Protein AF-A0AAV4H8Z8-F1 (afdb_monomer_lite)

pLDDT: mean 77.78, std 16.11, range [38.69, 93.81]

Foldseek 3Di:
DPPPPDDDQDDLVVLLVVLVPDDFPDDDFPVNDGSVNLVVCPPVSSVVVSVVVRVCSVVVDDDVVVVPGPPPPPDDDDDPPPVPPPDDDD

Sequence (90 aa):
MKGNFAGPPILKDKVRTAIWKMKNGKATGPDNITAEKIKALDEFGINKITELLDEIYETGEIPKDMLLEVNFYCSPKKRWSHRMSTPPYY

Secondary structure (DSSP, 8-state):
------PPP--HHHHHHHHHHSPSSPPP-TT---HHHHHHTHHHHHHHHHHHHHHHHHH----HHHHH------PPPPP------PPPP-

Radius of gyration: 22.41 Å; chains: 1; bounding box: 32×34×84 Å

Organism: NCBI:txid1093978

Structure (mmCIF, N/CA/C/O backbone):
data_AF-A0AAV4H8Z8-F1
#
_entry.id   AF-A0AAV4H8Z8-F1
#
loop_
_atom_site.group_PDB
_atom_site.id
_atom_site.type_symbol
_atom_site.label_atom_id
_atom_site.label_alt_id
_atom_site.label_comp_id
_atom_site.label_asym_id
_atom_site.label_entity_id
_atom_site.label_seq_id
_atom_site.pdbx_PDB_ins_code
_atom_site.Cartn_x
_atom_site.Cartn_y
_atom_site.Cartn_z
_atom_site.occupancy
_atom_site.B_iso_or_equiv
_atom_site.auth_seq_id
_atom_site.auth_comp_id
_atom_site.auth_asym_id
_atom_site.auth_atom_id
_atom_site.pdbx_PDB_model_num
ATOM 1 N N . MET A 1 1 ? 22.013 -20.872 -24.144 1.00 38.69 1 MET A N 1
ATOM 2 C CA . MET A 1 1 ? 20.675 -20.790 -23.525 1.00 38.69 1 MET A CA 1
ATOM 3 C C . MET A 1 1 ? 20.740 -19.699 -22.466 1.00 38.69 1 MET A C 1
ATOM 5 O O . MET A 1 1 ? 21.421 -19.897 -21.471 1.00 38.69 1 MET A O 1
ATOM 9 N N . LYS A 1 2 ? 20.183 -18.506 -22.722 1.00 43.59 2 LYS A N 1
ATOM 10 C CA . LYS A 1 2 ? 20.108 -17.453 -21.697 1.00 43.59 2 LYS A CA 1
ATOM 11 C C . LYS A 1 2 ? 19.013 -17.881 -20.719 1.00 43.59 2 LYS A C 1
ATOM 13 O O . LYS A 1 2 ? 17.873 -18.032 -21.142 1.00 43.59 2 LYS A O 1
ATOM 18 N N . GLY A 1 3 ? 19.378 -18.179 -19.474 1.00 44.62 3 GLY A N 1
ATOM 19 C CA . GLY A 1 3 ? 18.397 -18.459 -18.429 1.00 44.62 3 GLY A CA 1
ATOM 20 C C . GLY A 1 3 ? 17.491 -17.245 -18.267 1.00 44.62 3 GLY A C 1
ATOM 21 O O . GLY A 1 3 ? 17.982 -16.120 -18.220 1.00 44.62 3 GLY A O 1
ATOM 22 N N . ASN A 1 4 ? 16.179 -17.466 -18.243 1.00 56.75 4 ASN A N 1
ATOM 23 C CA . ASN A 1 4 ? 15.214 -16.444 -17.861 1.00 56.75 4 ASN A CA 1
ATOM 24 C C . ASN A 1 4 ? 15.571 -15.963 -16.445 1.00 56.75 4 ASN A C 1
ATOM 26 O O . ASN A 1 4 ? 15.346 -16.686 -15.480 1.00 56.75 4 ASN A O 1
ATOM 30 N N . PHE A 1 5 ? 16.145 -14.765 -16.325 1.00 58.06 5 PHE A N 1
ATOM 31 C CA . PHE A 1 5 ? 16.372 -14.093 -15.039 1.00 58.06 5 PHE A CA 1
ATOM 32 C C . PHE A 1 5 ? 15.102 -13.412 -14.504 1.00 58.06 5 PHE A C 1
ATOM 34 O O . PHE A 1 5 ? 15.141 -12.796 -13.444 1.00 58.06 5 PHE A O 1
ATOM 41 N N . ALA A 1 6 ? 13.980 -13.519 -15.220 1.00 61.66 6 ALA A N 1
ATOM 42 C CA . ALA A 1 6 ? 12.695 -13.012 -14.771 1.00 61.66 6 ALA A CA 1
ATOM 43 C C . ALA A 1 6 ? 12.197 -13.877 -13.605 1.00 61.66 6 ALA A C 1
ATOM 45 O O . ALA A 1 6 ? 11.862 -15.053 -13.784 1.00 61.66 6 ALA A O 1
ATOM 46 N N . GLY A 1 7 ? 12.191 -13.309 -12.398 1.00 65.69 7 GLY A N 1
ATOM 47 C CA . GLY A 1 7 ? 11.465 -13.906 -11.285 1.00 65.69 7 GLY A CA 1
ATOM 48 C C . GLY A 1 7 ? 9.961 -13.940 -11.580 1.00 65.69 7 GLY A C 1
ATOM 49 O O . GLY A 1 7 ? 9.493 -13.331 -12.543 1.00 65.69 7 GLY A O 1
ATOM 50 N N . PRO A 1 8 ? 9.184 -14.701 -10.795 1.00 71.81 8 PRO A N 1
ATOM 51 C CA . PRO A 1 8 ? 7.752 -14.815 -11.026 1.00 71.81 8 PRO A CA 1
ATOM 52 C C . PRO A 1 8 ? 7.078 -13.436 -10.928 1.00 71.81 8 PRO A C 1
ATOM 54 O O . PRO A 1 8 ? 7.429 -12.670 -10.025 1.00 71.81 8 PRO A O 1
ATOM 57 N N . PRO A 1 9 ? 6.098 -13.143 -11.804 1.00 70.94 9 PRO A N 1
ATOM 58 C CA . PRO A 1 9 ? 5.380 -11.873 -11.794 1.00 70.94 9 PRO A CA 1
ATOM 59 C C . PRO A 1 9 ? 4.677 -11.653 -10.454 1.00 70.94 9 PRO A C 1
ATOM 61 O O . PRO A 1 9 ? 4.393 -12.603 -9.704 1.00 70.94 9 PRO A O 1
ATOM 64 N N . ILE A 1 10 ? 4.385 -10.393 -10.138 1.00 78.44 10 ILE A N 1
ATOM 65 C CA . ILE A 1 10 ? 3.781 -10.046 -8.858 1.00 78.44 10 ILE A CA 1
ATOM 66 C C . ILE A 1 10 ? 2.348 -10.574 -8.836 1.00 78.44 10 ILE A C 1
ATOM 68 O O . ILE A 1 10 ? 1.449 -10.113 -9.530 1.00 78.44 10 ILE A O 1
ATOM 72 N N . LEU A 1 11 ? 2.125 -11.596 -8.011 1.00 85.56 11 LEU A N 1
ATOM 73 C CA . LEU A 1 11 ? 0.812 -12.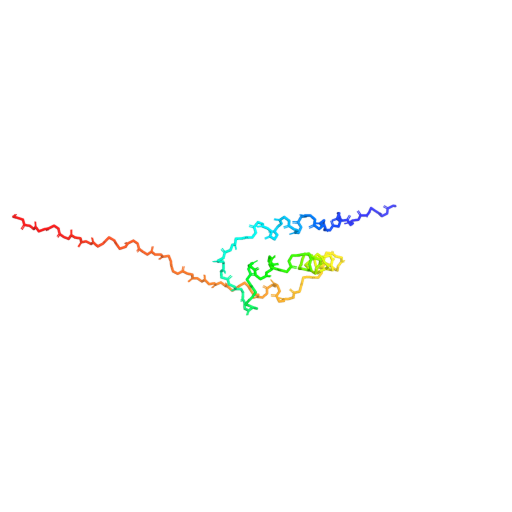211 -7.893 1.00 85.56 11 LEU A CA 1
ATOM 74 C C . LEU A 1 11 ? -0.164 -11.234 -7.223 1.00 85.56 11 LEU A C 1
ATOM 76 O O . LEU A 1 11 ? 0.040 -10.856 -6.064 1.00 85.56 11 LEU A O 1
ATOM 80 N N . LYS A 1 12 ? -1.267 -10.907 -7.905 1.00 88.06 12 LYS A N 1
ATOM 81 C CA . LYS A 1 12 ? -2.347 -10.050 -7.377 1.00 88.06 12 LYS A CA 1
ATOM 82 C C . LYS A 1 12 ? -2.828 -10.480 -5.990 1.00 88.06 12 LYS A C 1
ATOM 84 O O . LYS A 1 12 ? -3.043 -9.639 -5.121 1.00 88.06 12 LYS A O 1
ATOM 89 N N . ASP A 1 13 ? -2.897 -11.784 -5.724 1.00 88.31 13 ASP A N 1
ATOM 90 C CA . ASP A 1 13 ? -3.291 -12.310 -4.411 1.00 88.31 13 ASP A CA 1
ATOM 91 C C . ASP A 1 13 ? -2.331 -11.904 -3.284 1.00 88.31 13 ASP A C 1
ATOM 93 O O . ASP A 1 13 ? -2.759 -11.662 -2.149 1.00 88.31 13 ASP A O 1
ATOM 97 N N . LYS A 1 14 ? -1.028 -11.782 -3.579 1.00 89.44 14 LYS A N 1
ATOM 98 C CA . LYS A 1 14 ? -0.048 -11.275 -2.608 1.00 89.44 14 LYS A CA 1
ATOM 99 C C . LYS A 1 14 ? -0.278 -9.797 -2.329 1.00 89.44 14 LYS A C 1
ATOM 101 O O . LYS A 1 14 ? -0.251 -9.414 -1.160 1.00 89.44 14 LYS A O 1
ATOM 106 N N . VAL A 1 15 ? -0.548 -8.999 -3.363 1.00 91.44 15 VAL A N 1
ATOM 107 C CA . VAL A 1 15 ? -0.859 -7.564 -3.233 1.00 91.44 15 VAL A CA 1
ATOM 108 C C . VAL A 1 15 ? -2.124 -7.374 -2.400 1.00 91.44 15 VAL A C 1
ATOM 110 O O . VAL A 1 15 ? -2.109 -6.658 -1.398 1.00 91.44 15 VAL A O 1
ATOM 113 N N . ARG A 1 16 ? -3.189 -8.112 -2.722 1.00 93.31 16 ARG A N 1
ATOM 114 C CA . ARG A 1 16 ? -4.445 -8.121 -1.964 1.00 93.31 16 ARG A CA 1
ATOM 115 C C . ARG A 1 16 ? -4.229 -8.471 -0.494 1.00 93.31 16 ARG A C 1
ATOM 117 O O . ARG A 1 16 ? -4.683 -7.755 0.399 1.00 93.31 16 ARG A O 1
ATOM 124 N N . THR A 1 17 ? -3.496 -9.551 -0.231 1.00 92.50 17 THR A N 1
ATOM 125 C CA . THR A 1 17 ? -3.192 -9.988 1.138 1.00 92.50 17 THR A CA 1
ATOM 126 C C . THR A 1 17 ? -2.353 -8.949 1.887 1.00 92.50 17 THR A C 1
ATOM 128 O O . THR A 1 17 ? -2.571 -8.726 3.079 1.00 92.50 17 THR A O 1
ATOM 131 N N . ALA A 1 18 ? -1.399 -8.303 1.212 1.00 92.44 18 ALA A N 1
ATOM 132 C CA . ALA A 1 18 ? -0.566 -7.257 1.794 1.00 92.44 18 ALA A CA 1
ATOM 133 C C . ALA A 1 18 ? -1.395 -6.026 2.182 1.00 92.44 18 ALA A C 1
ATOM 135 O O . ALA A 1 18 ? -1.302 -5.585 3.328 1.00 92.44 18 ALA A O 1
ATOM 136 N N . ILE A 1 19 ? -2.262 -5.544 1.284 1.00 92.00 19 ILE A N 1
ATOM 137 C CA . ILE A 1 19 ? -3.178 -4.421 1.543 1.00 92.00 19 ILE A CA 1
ATOM 138 C C . ILE A 1 19 ? -4.083 -4.736 2.735 1.00 92.00 19 ILE A C 1
ATOM 140 O O . ILE A 1 19 ? -4.226 -3.920 3.648 1.00 92.00 19 ILE A O 1
ATOM 144 N N . TRP A 1 20 ? -4.639 -5.947 2.793 1.00 91.25 20 TRP A N 1
ATOM 145 C CA . TRP A 1 20 ? -5.508 -6.348 3.897 1.00 91.25 20 TRP A CA 1
ATOM 146 C C . TRP A 1 20 ? -4.773 -6.374 5.247 1.00 91.25 20 TRP A C 1
ATOM 148 O O . TRP A 1 20 ? -5.309 -5.916 6.260 1.00 91.25 20 TRP A O 1
ATOM 158 N N . LYS A 1 21 ? -3.509 -6.820 5.252 1.00 93.81 21 LYS A N 1
ATOM 159 C CA . LYS A 1 21 ? -2.635 -6.846 6.438 1.00 93.81 21 LYS A CA 1
ATOM 160 C C . LYS A 1 21 ? -2.175 -5.462 6.913 1.00 93.81 21 LYS 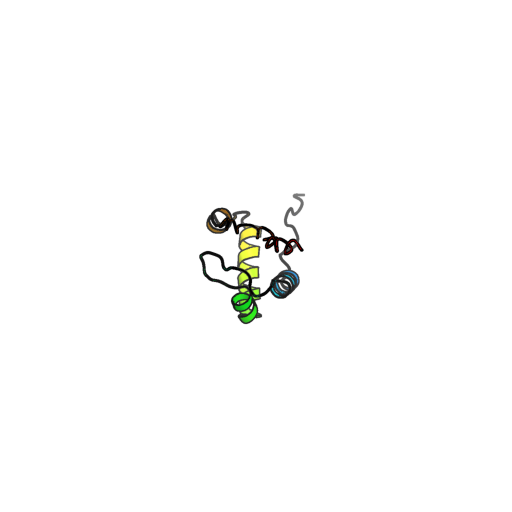A C 1
ATOM 162 O O . LYS A 1 21 ? -1.685 -5.360 8.042 1.00 93.81 21 LYS A O 1
ATOM 167 N N . MET A 1 22 ? -2.307 -4.403 6.108 1.00 91.00 22 MET A N 1
ATOM 168 C CA . MET A 1 22 ? -1.931 -3.048 6.530 1.00 91.00 22 MET A CA 1
ATOM 169 C C . MET A 1 22 ? -2.721 -2.639 7.780 1.00 91.00 22 MET A C 1
ATOM 171 O O . MET A 1 22 ? -3.923 -2.878 7.879 1.00 91.00 22 MET A O 1
ATOM 175 N N . LYS A 1 23 ? -2.062 -2.019 8.764 1.00 91.44 23 LYS A N 1
ATOM 176 C CA . LYS A 1 23 ? -2.736 -1.552 9.985 1.00 91.44 23 LYS A CA 1
ATOM 177 C C . LYS A 1 23 ? -3.425 -0.215 9.732 1.00 91.44 23 LYS A C 1
ATOM 179 O O . LYS A 1 23 ? -2.826 0.679 9.143 1.00 91.44 23 LYS A O 1
ATOM 184 N N . ASN A 1 24 ? -4.641 -0.083 10.245 1.00 91.25 24 ASN A N 1
ATOM 185 C CA . ASN A 1 24 ? -5.379 1.176 10.255 1.00 91.25 24 ASN A CA 1
ATOM 186 C C . ASN A 1 24 ? -4.813 2.130 11.327 1.00 91.25 24 ASN A C 1
ATOM 188 O O . ASN A 1 24 ? -4.123 1.690 12.256 1.00 91.25 24 ASN A O 1
ATOM 192 N N . GLY A 1 25 ? -5.099 3.426 11.201 1.00 87.88 25 GLY A N 1
ATOM 193 C CA . GLY A 1 25 ? -4.692 4.465 12.153 1.00 87.88 25 GLY A CA 1
ATOM 194 C C . GLY A 1 25 ? -3.188 4.748 12.158 1.00 87.88 25 GLY A C 1
ATOM 195 O O . GLY A 1 25 ? -2.635 5.173 13.174 1.00 87.88 25 GLY A O 1
ATOM 196 N N . LYS A 1 26 ? -2.497 4.455 11.051 1.00 87.75 26 LYS A N 1
ATOM 197 C CA . LYS A 1 26 ? -1.093 4.833 10.861 1.00 87.75 26 LYS A CA 1
ATOM 198 C C . LYS A 1 26 ? -0.988 6.274 10.376 1.00 87.75 26 LYS A C 1
ATOM 200 O O . LYS A 1 26 ? -1.878 6.765 9.692 1.00 87.75 26 LYS A O 1
ATOM 205 N N . ALA A 1 27 ? 0.108 6.930 10.755 1.00 83.88 27 ALA A N 1
ATOM 206 C CA . ALA A 1 27 ? 0.432 8.254 10.246 1.00 83.88 27 ALA A CA 1
ATOM 207 C C . ALA A 1 27 ? 0.571 8.190 8.722 1.00 83.88 27 ALA A C 1
ATOM 209 O O . ALA A 1 27 ? 1.173 7.253 8.192 1.00 83.88 27 ALA A O 1
ATOM 210 N N . THR A 1 28 ? -0.017 9.164 8.038 1.00 86.00 28 THR A N 1
ATOM 211 C CA . THR A 1 28 ? 0.093 9.300 6.589 1.00 86.00 28 THR A CA 1
ATOM 212 C C . THR A 1 28 ? 1.468 9.822 6.198 1.00 86.00 28 THR A C 1
ATOM 214 O O . THR A 1 28 ? 2.087 10.579 6.948 1.00 86.00 28 THR A O 1
ATOM 217 N N . GLY A 1 29 ? 1.912 9.452 4.997 1.00 81.19 29 GLY A N 1
ATOM 218 C CA . GLY A 1 29 ? 3.005 10.145 4.319 1.00 81.19 29 GLY A CA 1
ATOM 219 C C . GLY A 1 29 ? 2.604 11.562 3.875 1.00 81.19 29 GLY A C 1
ATOM 220 O O . GLY A 1 29 ? 1.475 11.996 4.144 1.00 81.19 29 GLY A O 1
ATOM 221 N N . PRO A 1 30 ? 3.503 12.283 3.187 1.00 81.75 30 PRO A N 1
ATOM 222 C CA . PRO A 1 30 ? 3.233 13.631 2.675 1.00 81.75 30 PRO A CA 1
ATOM 223 C C . PRO A 1 30 ? 2.070 13.665 1.670 1.00 81.75 30 PRO A C 1
ATOM 225 O O . PRO A 1 30 ? 1.314 14.635 1.660 1.00 81.75 30 PRO A O 1
ATOM 228 N N . ASP A 1 31 ? 1.823 12.567 0.951 1.00 85.88 31 ASP A N 1
ATOM 229 C CA . ASP A 1 31 ? 0.678 12.416 0.039 1.00 85.88 31 ASP A CA 1
ATOM 230 C C . ASP A 1 31 ? -0.689 12.337 0.738 1.00 85.88 31 ASP A C 1
ATOM 232 O O . ASP A 1 31 ? -1.737 12.323 0.090 1.00 85.88 31 ASP A O 1
ATOM 236 N N . ASN A 1 32 ? -0.718 12.239 2.073 1.00 87.44 32 ASN A N 1
ATOM 237 C CA . ASN A 1 32 ? -1.952 12.134 2.857 1.00 87.44 32 ASN A CA 1
ATOM 238 C C . ASN A 1 32 ? -2.852 10.937 2.447 1.00 87.44 32 ASN A C 1
ATOM 240 O O . ASN A 1 32 ? -4.084 10.948 2.604 1.00 87.44 32 ASN A O 1
ATOM 244 N N . ILE A 1 33 ? -2.238 9.881 1.906 1.00 89.12 33 ILE A N 1
ATOM 245 C CA . ILE A 1 33 ? -2.890 8.612 1.578 1.00 89.12 33 ILE A CA 1
ATOM 246 C C . ILE A 1 33 ? -2.811 7.706 2.808 1.00 89.12 33 ILE A C 1
ATOM 248 O O . ILE A 1 33 ? -1.731 7.408 3.316 1.00 89.12 33 ILE A O 1
ATOM 252 N N . THR A 1 34 ? -3.968 7.278 3.311 1.00 91.94 34 THR A N 1
ATOM 253 C CA . THR A 1 34 ? -4.051 6.389 4.472 1.00 91.94 34 THR A CA 1
ATOM 254 C C . THR A 1 34 ? -4.228 4.933 4.040 1.00 91.94 34 THR A C 1
ATOM 256 O O . THR A 1 34 ? -4.689 4.644 2.932 1.00 91.94 34 THR A O 1
ATOM 259 N N . ALA A 1 35 ? -3.929 3.993 4.941 1.00 90.31 35 ALA A N 1
ATOM 260 C CA . ALA A 1 35 ? -4.193 2.574 4.705 1.00 90.31 35 ALA A CA 1
ATOM 261 C C . ALA A 1 35 ? -5.691 2.298 4.466 1.00 90.31 35 ALA A C 1
ATOM 263 O O . ALA A 1 35 ? -6.038 1.413 3.687 1.00 90.31 35 ALA A O 1
ATOM 264 N N . GLU A 1 36 ? -6.586 3.061 5.098 1.00 92.50 36 GLU A N 1
ATOM 265 C CA . GLU A 1 36 ? -8.033 2.938 4.902 1.00 92.50 36 GLU A CA 1
ATOM 266 C C . GLU A 1 36 ? -8.456 3.395 3.506 1.00 92.50 36 GLU A C 1
ATOM 268 O O . GLU A 1 36 ? -9.271 2.719 2.884 1.00 92.50 36 GLU A O 1
ATOM 273 N N . LYS A 1 37 ? -7.873 4.487 2.986 1.00 92.50 37 LYS A N 1
ATOM 274 C CA . LYS A 1 37 ? -8.134 4.942 1.612 1.00 92.50 37 LYS A CA 1
ATOM 275 C C . LYS A 1 37 ? -7.730 3.875 0.598 1.00 92.50 37 LYS A C 1
ATOM 277 O O . LYS A 1 37 ? -8.499 3.587 -0.308 1.00 92.50 37 LYS A O 1
ATOM 282 N N . ILE A 1 38 ? -6.571 3.243 0.791 1.00 91.94 38 ILE A N 1
ATOM 283 C CA . ILE A 1 38 ? -6.096 2.166 -0.091 1.00 91.94 38 ILE A CA 1
ATOM 284 C C . ILE A 1 38 ? -7.039 0.958 -0.030 1.00 91.94 38 ILE A C 1
ATOM 286 O O . ILE A 1 38 ? -7.425 0.425 -1.065 1.00 91.94 38 ILE A O 1
ATOM 290 N N . LYS A 1 39 ? -7.463 0.551 1.172 1.00 92.69 39 LYS A N 1
ATOM 291 C CA . LYS A 1 39 ? -8.418 -0.554 1.346 1.00 92.69 39 LYS A CA 1
ATOM 292 C C . LYS A 1 39 ? -9.797 -0.257 0.753 1.00 92.69 39 LYS A C 1
ATOM 294 O O . LYS A 1 39 ? -10.444 -1.176 0.269 1.00 92.69 39 LYS A O 1
ATOM 299 N N . ALA A 1 40 ? -10.246 0.998 0.785 1.00 93.69 40 ALA A N 1
ATOM 300 C CA . ALA A 1 40 ? -11.551 1.403 0.261 1.00 93.69 40 ALA A CA 1
ATOM 301 C C . ALA A 1 40 ? -11.642 1.337 -1.274 1.00 93.69 40 ALA A C 1
ATOM 303 O O . ALA A 1 40 ? -12.743 1.249 -1.808 1.00 93.69 40 ALA A O 1
ATOM 304 N N . LEU A 1 41 ? -10.504 1.367 -1.977 1.00 92.50 41 LEU A N 1
ATOM 305 C CA . LEU A 1 41 ? -10.444 1.249 -3.438 1.00 92.50 41 LEU A CA 1
ATOM 306 C C . LEU A 1 41 ? -10.635 -0.193 -3.941 1.00 92.50 41 LEU A C 1
ATOM 308 O O . LEU A 1 41 ? -10.800 -0.382 -5.146 1.00 92.50 41 LEU A O 1
ATOM 312 N N . ASP A 1 42 ? -10.592 -1.183 -3.041 1.00 91.12 42 ASP A N 1
ATOM 313 C CA . ASP A 1 42 ? -10.807 -2.610 -3.311 1.00 91.12 42 ASP A CA 1
ATOM 314 C C . ASP A 1 42 ? -10.093 -3.081 -4.598 1.00 91.12 42 ASP A C 1
ATOM 316 O O . ASP A 1 42 ? -8.889 -2.854 -4.758 1.00 91.12 42 ASP A O 1
ATOM 320 N N . GLU A 1 43 ? -10.812 -3.692 -5.540 1.00 92.38 43 GLU A N 1
ATOM 321 C CA . GLU A 1 43 ? -10.252 -4.253 -6.771 1.00 92.38 43 GLU A CA 1
ATOM 322 C C . GLU A 1 43 ? -9.562 -3.203 -7.662 1.00 92.38 43 GLU A C 1
ATOM 324 O O . GLU A 1 43 ? -8.529 -3.480 -8.274 1.00 92.38 43 GLU A O 1
ATOM 329 N N . PHE A 1 44 ? -10.079 -1.971 -7.713 1.00 93.06 44 PHE A N 1
ATOM 330 C CA . PHE A 1 44 ? -9.449 -0.895 -8.484 1.00 93.06 44 PHE A CA 1
ATOM 331 C C . PHE A 1 44 ? -8.071 -0.544 -7.913 1.00 93.06 44 PHE A C 1
ATOM 333 O O . PHE A 1 44 ? -7.090 -0.453 -8.655 1.00 93.06 44 PHE A O 1
ATOM 340 N N . GLY A 1 45 ? -7.983 -0.407 -6.588 1.00 92.12 45 GLY A N 1
ATOM 341 C CA . GLY A 1 45 ? -6.725 -0.121 -5.899 1.00 92.12 45 GLY A CA 1
ATOM 342 C C . GLY A 1 45 ? -5.714 -1.254 -6.054 1.00 92.12 45 GLY A C 1
ATOM 343 O O . GLY A 1 45 ? -4.545 -1.000 -6.344 1.00 92.12 45 GLY A O 1
ATOM 344 N N . ILE A 1 46 ? -6.167 -2.505 -5.929 1.00 93.81 46 ILE A N 1
ATOM 345 C CA . ILE A 1 46 ? -5.317 -3.692 -6.096 1.00 93.81 46 ILE A CA 1
ATOM 346 C C . ILE A 1 46 ? -4.725 -3.740 -7.506 1.00 93.81 46 ILE A C 1
ATOM 348 O O . ILE A 1 46 ? -3.516 -3.935 -7.650 1.00 93.81 46 ILE A O 1
ATOM 352 N N . ASN A 1 47 ? -5.543 -3.530 -8.540 1.00 93.38 47 ASN A N 1
ATOM 353 C CA . ASN A 1 47 ? -5.071 -3.550 -9.923 1.00 93.38 47 ASN A CA 1
ATOM 354 C C . ASN A 1 47 ? -4.038 -2.454 -10.178 1.00 93.38 47 ASN A C 1
ATOM 356 O O . ASN A 1 47 ? -2.971 -2.742 -10.715 1.00 93.38 47 ASN A O 1
ATOM 360 N N . LYS A 1 48 ? -4.297 -1.229 -9.709 1.00 93.19 48 LYS A N 1
ATOM 361 C CA . LYS A 1 48 ? -3.391 -0.106 -9.963 1.00 93.19 48 LYS A CA 1
ATOM 362 C C . LYS A 1 48 ? -2.061 -0.213 -9.225 1.00 93.19 48 LYS A C 1
ATOM 364 O O . LYS A 1 48 ? -1.024 0.113 -9.791 1.00 93.19 48 LYS A O 1
ATOM 369 N N . ILE A 1 49 ? -2.080 -0.738 -8.001 1.00 92.50 49 ILE A N 1
ATOM 370 C CA . ILE A 1 49 ? -0.856 -1.032 -7.246 1.00 92.50 49 ILE A CA 1
ATOM 371 C C . ILE A 1 49 ? -0.078 -2.176 -7.902 1.00 92.50 49 ILE A C 1
ATOM 373 O O . ILE A 1 49 ? 1.144 -2.112 -7.961 1.00 92.50 49 ILE A O 1
ATOM 377 N N . THR A 1 50 ? -0.759 -3.208 -8.406 1.00 92.06 50 THR A N 1
ATOM 378 C CA . THR A 1 50 ? -0.081 -4.325 -9.084 1.00 92.06 50 THR A CA 1
ATOM 379 C C . THR A 1 50 ? 0.605 -3.852 -10.365 1.00 92.06 50 THR A C 1
ATOM 381 O O . THR A 1 50 ? 1.783 -4.129 -10.533 1.00 92.06 50 THR A O 1
ATOM 384 N N . GLU A 1 51 ? -0.084 -3.068 -11.203 1.00 91.75 51 GLU A N 1
ATOM 385 C CA . G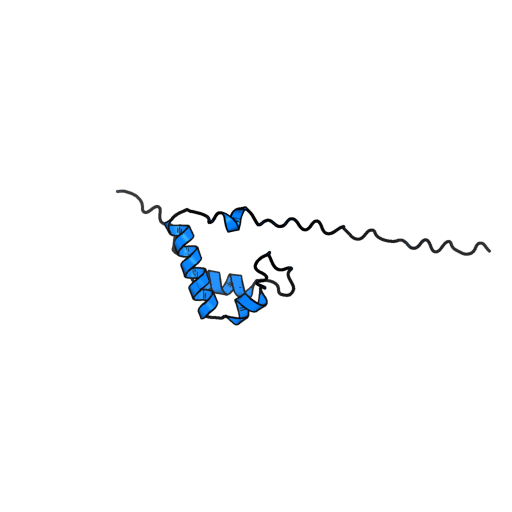LU A 1 51 ? 0.490 -2.492 -12.430 1.00 91.75 51 GLU A CA 1
ATOM 386 C C . GLU A 1 51 ? 1.740 -1.647 -12.144 1.00 91.75 51 GLU A C 1
ATOM 388 O O . GLU A 1 51 ? 2.759 -1.817 -12.805 1.00 91.75 51 GLU A O 1
ATOM 393 N N . LEU A 1 52 ? 1.685 -0.785 -11.122 1.00 90.88 52 LEU A N 1
ATOM 394 C CA . LEU A 1 52 ? 2.828 0.032 -10.706 1.00 90.88 52 LEU A CA 1
ATOM 395 C C . LEU A 1 52 ? 4.012 -0.833 -10.242 1.00 90.88 52 LEU A C 1
ATOM 397 O O . LEU A 1 52 ? 5.164 -0.554 -10.564 1.00 90.88 52 LEU A O 1
ATOM 401 N N . LEU A 1 53 ? 3.742 -1.880 -9.460 1.00 89.44 53 LEU A N 1
ATOM 402 C CA . LEU A 1 53 ? 4.794 -2.761 -8.962 1.00 89.44 53 LEU A CA 1
ATOM 403 C C . LEU A 1 53 ? 5.406 -3.612 -10.081 1.00 89.44 53 LEU A C 1
ATOM 405 O O . LEU A 1 53 ? 6.616 -3.829 -10.061 1.00 89.44 53 LEU A O 1
ATOM 409 N N . ASP A 1 54 ? 4.597 -4.073 -11.036 1.00 89.62 54 ASP A N 1
ATOM 410 C CA . ASP A 1 54 ? 5.073 -4.793 -12.219 1.00 89.62 54 ASP A CA 1
ATOM 411 C C . ASP A 1 54 ? 5.958 -3.883 -13.084 1.00 89.62 54 ASP A C 1
ATOM 413 O O . ASP A 1 54 ? 7.031 -4.303 -13.509 1.00 89.62 54 ASP A O 1
ATOM 417 N N . GLU A 1 55 ? 5.583 -2.613 -13.268 1.00 89.00 55 GLU A N 1
ATOM 418 C CA . GLU A 1 55 ? 6.408 -1.629 -13.981 1.00 89.00 55 GLU A CA 1
ATOM 419 C C . GLU A 1 55 ? 7.772 -1.423 -13.303 1.00 89.00 55 GLU A C 1
ATOM 421 O O . GLU A 1 55 ? 8.807 -1.473 -13.969 1.00 89.00 55 GLU A O 1
ATOM 426 N N . ILE A 1 56 ? 7.804 -1.268 -11.975 1.00 89.12 56 ILE A N 1
ATOM 427 C CA . ILE A 1 56 ? 9.059 -1.150 -11.207 1.00 89.12 56 ILE A CA 1
ATOM 428 C C . ILE A 1 56 ? 9.890 -2.437 -11.309 1.00 89.12 56 ILE A C 1
ATOM 430 O O . ILE A 1 56 ? 11.119 -2.384 -11.371 1.00 89.12 56 ILE A O 1
ATOM 434 N N . TYR A 1 57 ? 9.239 -3.601 -11.323 1.00 86.31 57 TYR A N 1
ATOM 435 C CA . TYR A 1 57 ? 9.918 -4.891 -11.403 1.00 86.31 57 TYR A CA 1
ATOM 436 C C . TYR A 1 57 ? 10.565 -5.130 -12.774 1.00 86.31 57 TYR A C 1
ATOM 438 O O . TYR A 1 57 ? 11.712 -5.571 -12.834 1.00 86.31 57 TYR A O 1
ATOM 446 N N . GLU A 1 58 ? 9.856 -4.809 -13.858 1.00 86.62 58 GLU A N 1
ATOM 447 C CA . GLU A 1 58 ? 10.335 -4.968 -15.239 1.00 86.62 58 GLU A CA 1
ATOM 448 C C . GLU A 1 58 ? 11.421 -3.947 -15.599 1.00 86.62 58 GLU A C 1
ATOM 450 O O . GLU A 1 58 ? 12.412 -4.284 -16.248 1.00 86.62 58 GLU A O 1
ATOM 455 N N . THR A 1 59 ? 11.261 -2.694 -15.164 1.00 88.19 59 THR A N 1
ATOM 456 C CA . THR A 1 59 ? 12.238 -1.626 -15.434 1.00 88.19 59 THR A CA 1
ATOM 457 C C . THR A 1 59 ? 13.462 -1.718 -14.525 1.00 88.19 59 THR A C 1
ATOM 459 O O . THR A 1 59 ? 14.559 -1.322 -14.919 1.00 88.19 59 THR A O 1
ATOM 462 N N . GLY A 1 60 ? 13.293 -2.232 -13.303 1.00 85.81 60 GLY A N 1
ATOM 463 C CA . GLY A 1 60 ? 14.307 -2.179 -12.251 1.00 85.81 60 GLY A CA 1
ATOM 464 C C . GLY A 1 60 ? 14.556 -0.765 -11.712 1.00 85.81 60 GLY A C 1
ATOM 465 O O . GLY A 1 60 ? 15.479 -0.567 -10.917 1.00 85.81 60 GLY A O 1
ATOM 466 N N . GLU A 1 61 ? 13.755 0.219 -12.126 1.00 86.88 61 GLU A N 1
ATOM 467 C CA . GLU A 1 61 ? 13.899 1.616 -11.735 1.00 86.88 61 GLU A CA 1
ATOM 468 C C . GLU A 1 61 ? 12.950 1.939 -10.578 1.00 86.88 61 GLU A C 1
ATOM 470 O O . GLU A 1 61 ? 11.729 1.912 -10.706 1.00 86.88 61 GLU A O 1
ATOM 475 N N . ILE A 1 62 ? 13.517 2.264 -9.413 1.00 86.88 62 ILE A N 1
ATOM 476 C CA . ILE A 1 62 ? 12.732 2.713 -8.260 1.00 86.88 62 ILE A CA 1
ATOM 477 C C . ILE A 1 62 ? 12.506 4.224 -8.400 1.00 86.88 62 ILE A C 1
ATOM 479 O O . ILE A 1 62 ? 13.489 4.971 -8.492 1.00 86.88 62 ILE A O 1
ATOM 483 N N . PRO A 1 63 ? 11.251 4.711 -8.382 1.00 85.06 63 P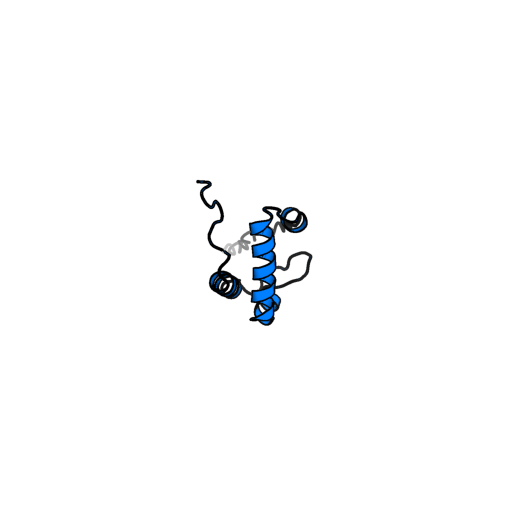RO A N 1
ATOM 484 C CA . PRO A 1 63 ? 10.977 6.138 -8.481 1.00 85.06 63 PRO A CA 1
ATOM 485 C C . PRO A 1 63 ? 11.622 6.895 -7.315 1.00 85.06 63 PRO A C 1
ATOM 487 O O . PRO A 1 63 ? 11.578 6.465 -6.161 1.00 85.06 63 PRO A O 1
ATOM 490 N N . LYS A 1 64 ? 12.231 8.046 -7.622 1.00 82.69 64 LYS A N 1
ATOM 491 C CA . LYS A 1 64 ? 12.993 8.853 -6.651 1.00 82.69 64 LYS A CA 1
ATOM 492 C C . LYS A 1 64 ? 12.153 9.274 -5.446 1.00 82.69 64 LYS A C 1
ATOM 494 O O . LYS A 1 64 ? 12.677 9.328 -4.336 1.00 82.69 64 LYS A O 1
ATOM 499 N N . ASP A 1 65 ? 10.862 9.500 -5.654 1.00 78.19 65 ASP A N 1
ATOM 500 C CA . ASP A 1 65 ? 9.930 9.918 -4.607 1.00 78.19 65 ASP A CA 1
ATOM 501 C C . ASP A 1 65 ? 9.769 8.828 -3.531 1.00 78.19 65 ASP A C 1
ATOM 503 O O . ASP A 1 65 ? 9.745 9.130 -2.340 1.00 78.19 65 ASP A O 1
ATOM 507 N N . MET A 1 66 ? 9.835 7.541 -3.908 1.00 76.81 66 MET A N 1
ATOM 508 C CA . MET A 1 66 ? 9.843 6.432 -2.939 1.00 76.81 66 MET A CA 1
ATOM 509 C C . MET A 1 66 ? 11.124 6.370 -2.090 1.00 76.81 66 MET A C 1
ATOM 511 O O . MET A 1 66 ? 11.118 5.754 -1.024 1.00 76.81 66 MET A O 1
ATOM 515 N N . LEU A 1 67 ? 12.228 6.974 -2.544 1.00 69.38 67 LEU A N 1
ATOM 516 C CA . LEU A 1 67 ? 13.515 6.977 -1.837 1.00 69.38 67 LEU A CA 1
ATOM 517 C C . LEU A 1 67 ? 13.674 8.190 -0.911 1.00 69.38 67 LEU A C 1
ATOM 519 O O . LEU A 1 67 ? 14.370 8.102 0.102 1.00 69.38 67 LEU A O 1
ATOM 523 N N . LEU A 1 68 ? 13.063 9.321 -1.268 1.00 57.09 68 LEU A N 1
ATOM 524 C CA . LEU A 1 68 ? 13.269 10.610 -0.602 1.00 57.09 68 LEU A CA 1
ATOM 525 C C . LEU A 1 68 ? 12.351 10.822 0.608 1.00 57.09 68 LEU A C 1
ATOM 527 O O . LEU A 1 68 ? 12.721 11.536 1.539 1.00 57.09 68 LEU A O 1
ATOM 531 N N . GLU A 1 69 ? 11.188 10.176 0.647 1.00 55.12 69 GLU A N 1
ATOM 532 C CA . GLU A 1 69 ? 10.146 10.466 1.637 1.00 55.12 69 GLU A CA 1
ATOM 533 C C . GLU A 1 69 ? 10.158 9.552 2.869 1.00 55.12 69 GLU A C 1
ATOM 535 O O . GLU A 1 69 ? 9.117 9.261 3.468 1.00 55.12 69 GLU A O 1
ATOM 540 N N . VAL A 1 70 ? 11.337 9.119 3.325 1.00 55.62 70 VAL A N 1
ATOM 541 C CA . VAL A 1 70 ? 11.450 8.550 4.676 1.00 55.62 70 VAL A CA 1
ATOM 542 C C . VAL A 1 70 ? 11.344 9.702 5.673 1.00 55.62 70 VAL A C 1
ATOM 544 O O . VAL A 1 70 ? 12.333 10.219 6.191 1.00 55.62 70 VAL A O 1
ATOM 547 N N . ASN A 1 71 ? 10.113 10.148 5.913 1.00 53.12 71 ASN A N 1
ATOM 548 C CA . ASN A 1 71 ? 9.806 11.197 6.865 1.00 53.12 71 ASN A CA 1
ATOM 549 C C . ASN A 1 71 ? 10.069 10.634 8.271 1.00 53.12 71 ASN A C 1
ATOM 551 O O . ASN A 1 71 ? 9.218 9.978 8.878 1.00 53.12 71 ASN A O 1
ATOM 555 N N . PHE A 1 72 ? 11.291 10.815 8.776 1.00 57.94 72 PHE A N 1
ATOM 556 C CA . PHE A 1 72 ? 11.669 10.394 10.120 1.00 57.94 72 PHE A CA 1
ATOM 557 C C . PHE A 1 72 ? 10.962 11.283 11.147 1.00 57.94 72 PHE A C 1
ATOM 559 O O . PHE A 1 72 ? 11.515 12.255 11.660 1.00 57.94 72 PHE A O 1
ATOM 566 N N . TYR A 1 73 ? 9.719 10.938 11.478 1.00 61.03 73 TYR A N 1
ATOM 567 C CA . TYR A 1 73 ? 9.043 11.511 12.632 1.00 61.03 73 TYR A CA 1
ATOM 568 C C . TYR A 1 73 ? 9.640 10.911 13.910 1.00 61.03 73 TYR A C 1
ATOM 570 O O . TYR A 1 73 ? 9.251 9.834 14.372 1.00 61.03 73 TYR A O 1
ATOM 578 N N . CYS A 1 74 ? 10.611 11.612 14.494 1.00 60.66 74 CYS A N 1
ATOM 579 C CA . CYS A 1 74 ? 11.150 11.287 15.811 1.00 60.66 74 CYS A CA 1
ATOM 580 C C . CYS A 1 74 ? 10.118 11.615 16.898 1.00 60.66 74 CYS A C 1
ATOM 582 O O . CYS A 1 74 ? 10.152 12.680 17.512 1.00 60.66 74 CY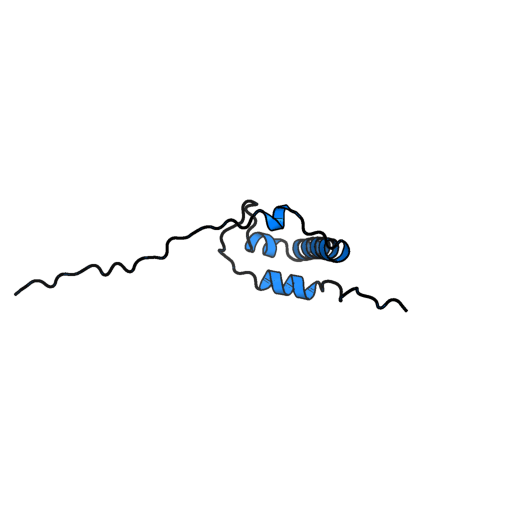S A O 1
ATOM 584 N N . SER A 1 75 ? 9.202 10.681 1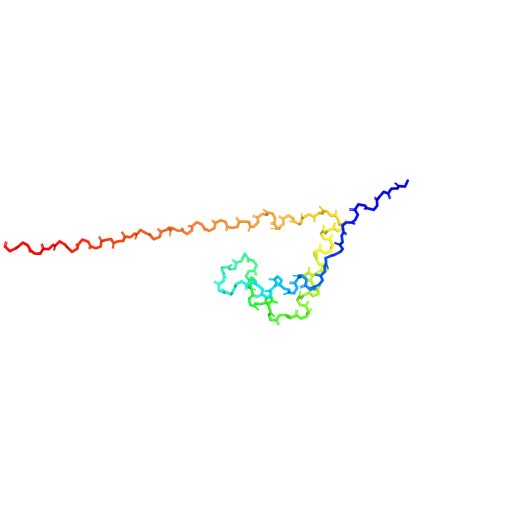7.165 1.00 61.00 75 SER A N 1
ATOM 585 C CA . SER A 1 75 ? 8.317 10.779 18.327 1.00 61.00 75 SER A CA 1
ATOM 586 C C . SER A 1 75 ? 9.149 10.670 19.612 1.00 61.00 75 SER A C 1
ATOM 588 O O . SER A 1 75 ? 9.817 9.649 19.814 1.00 61.00 75 SER A O 1
ATOM 590 N N . PRO A 1 76 ? 9.092 11.650 20.531 1.00 75.44 76 PRO A N 1
ATOM 591 C CA . PRO A 1 76 ? 9.753 11.517 21.821 1.00 75.44 76 PRO A CA 1
ATOM 592 C C . PRO A 1 76 ? 9.124 10.351 22.594 1.00 75.44 76 PRO A C 1
ATOM 594 O O . PRO A 1 76 ? 7.901 10.256 22.728 1.00 75.44 76 PRO A O 1
ATOM 597 N N . LYS A 1 77 ? 9.952 9.429 23.100 1.00 69.88 77 LYS A N 1
ATOM 598 C CA . LYS A 1 77 ? 9.476 8.350 23.980 1.00 69.88 77 LYS A CA 1
ATOM 599 C C . LYS A 1 77 ? 8.908 8.979 25.256 1.00 69.88 77 LYS A C 1
ATOM 601 O O . LYS A 1 77 ? 9.549 9.850 25.846 1.00 69.88 77 LYS A O 1
ATOM 606 N N . LYS A 1 78 ? 7.729 8.534 25.709 1.00 71.44 78 LYS A N 1
ATOM 607 C CA . LYS A 1 78 ? 7.179 8.959 27.008 1.00 71.44 78 LYS A CA 1
ATOM 608 C C . LYS A 1 78 ? 8.203 8.650 28.108 1.00 71.44 78 LYS A C 1
ATOM 610 O O . LYS A 1 78 ? 8.586 7.495 28.275 1.00 71.44 78 LYS A O 1
ATOM 615 N N . ARG A 1 79 ? 8.626 9.665 28.870 1.00 61.34 79 ARG A N 1
ATOM 616 C CA . ARG A 1 79 ? 9.317 9.451 30.151 1.00 61.34 79 ARG A CA 1
ATOM 617 C C . ARG A 1 79 ? 8.269 9.018 31.171 1.00 61.34 79 ARG A C 1
ATOM 619 O O . ARG A 1 79 ? 7.213 9.642 31.261 1.00 61.34 79 ARG A O 1
ATOM 626 N N . TRP A 1 80 ? 8.540 7.952 31.919 1.00 42.94 80 TRP A N 1
ATOM 627 C CA . TRP A 1 80 ? 7.694 7.571 33.043 1.00 42.94 80 TRP A CA 1
ATOM 628 C C . TRP A 1 80 ? 7.804 8.668 34.103 1.00 42.94 80 TRP A C 1
ATOM 630 O O . TRP A 1 80 ? 8.829 8.816 34.763 1.00 42.94 80 TRP A O 1
ATOM 640 N N . SER A 1 81 ? 6.762 9.484 34.226 1.00 57.50 81 SER A N 1
ATOM 641 C CA . SER A 1 81 ? 6.598 10.370 35.370 1.00 57.50 81 SER A CA 1
ATOM 642 C C . SER A 1 81 ? 6.231 9.484 36.556 1.00 57.50 81 SER A C 1
ATOM 644 O O . SER A 1 81 ? 5.057 9.201 36.791 1.00 57.50 81 SER A O 1
ATOM 646 N N . HIS A 1 82 ? 7.229 8.999 37.298 1.00 56.75 82 HIS A N 1
ATOM 647 C CA . HIS A 1 82 ? 6.983 8.701 38.701 1.00 56.75 82 HIS A CA 1
ATOM 648 C C . HIS A 1 82 ? 6.688 10.061 39.329 1.00 56.75 82 HIS A C 1
ATOM 650 O O . HIS A 1 82 ? 7.598 10.807 39.683 1.00 56.75 82 HIS A O 1
ATOM 656 N N . ARG A 1 83 ? 5.401 10.424 39.387 1.00 45.81 83 ARG A N 1
ATOM 657 C CA . ARG A 1 83 ? 4.918 11.430 40.323 1.00 45.81 83 ARG A CA 1
ATOM 658 C C . ARG A 1 83 ? 5.413 10.944 41.679 1.00 45.81 83 ARG A C 1
ATOM 660 O O . ARG A 1 83 ? 4.874 9.983 42.215 1.00 45.81 83 ARG A O 1
ATOM 667 N N . MET A 1 84 ? 6.487 11.554 42.166 1.00 46.09 84 MET A N 1
ATOM 668 C CA . MET A 1 84 ? 6.954 11.409 43.533 1.00 46.09 84 MET A CA 1
ATOM 669 C C . MET A 1 84 ? 5.799 11.887 44.411 1.00 46.09 84 MET A C 1
ATOM 671 O O . MET A 1 84 ? 5.666 13.075 44.686 1.00 46.09 84 MET A O 1
ATOM 675 N N . SER A 1 85 ? 4.897 10.983 44.787 1.00 53.50 85 SER A N 1
ATOM 676 C CA . SER A 1 85 ? 4.117 11.162 45.998 1.00 53.50 85 SER A CA 1
ATOM 677 C C . SER A 1 85 ? 5.132 11.012 47.121 1.00 53.50 85 SER A C 1
ATOM 679 O O . SER A 1 85 ? 5.424 9.899 47.554 1.00 53.50 85 SER A O 1
ATOM 681 N N . THR A 1 86 ? 5.768 12.113 47.512 1.00 63.84 86 THR A N 1
ATOM 682 C CA . THR A 1 86 ? 6.503 12.153 48.774 1.00 63.84 86 THR A CA 1
ATOM 683 C C . THR A 1 86 ? 5.509 11.729 49.859 1.00 63.84 86 THR A C 1
ATOM 685 O O . THR A 1 86 ? 4.463 12.378 49.970 1.00 63.84 86 THR A O 1
ATOM 688 N N . PRO A 1 87 ? 5.736 10.620 50.584 1.00 58.12 87 PRO A N 1
ATOM 689 C CA . PRO A 1 87 ? 4.826 10.225 51.650 1.00 58.12 87 PRO A CA 1
ATOM 690 C C . PRO A 1 87 ? 4.818 11.323 52.725 1.00 58.12 87 PRO A C 1
ATOM 692 O O . PRO A 1 87 ? 5.870 11.922 52.971 1.00 58.12 87 PRO A O 1
ATOM 695 N N . PRO A 1 88 ? 3.664 11.637 53.344 1.00 59.81 88 PRO A N 1
ATOM 696 C CA . PRO A 1 88 ? 3.646 12.567 54.460 1.00 59.81 88 PRO A CA 1
ATOM 697 C C . PRO A 1 88 ? 4.450 11.935 55.597 1.00 59.81 88 PRO A C 1
ATOM 699 O O . PRO A 1 88 ? 4.154 10.820 56.028 1.00 59.81 88 PRO A O 1
ATOM 702 N N . TYR A 1 89 ? 5.502 12.625 56.033 1.00 61.62 89 TYR A N 1
ATOM 703 C CA . TYR A 1 89 ? 6.195 12.286 57.268 1.00 61.62 89 TYR A CA 1
ATOM 704 C C . TYR A 1 89 ? 5.186 12.426 58.416 1.00 61.62 89 TYR A C 1
ATOM 706 O O . TYR A 1 89 ? 4.610 13.501 58.590 1.00 61.62 89 TYR A O 1
ATOM 714 N N . TYR A 1 90 ? 4.938 11.322 59.121 1.00 57.06 90 TYR A N 1
ATOM 715 C CA . TYR A 1 90 ? 4.286 11.300 60.431 1.00 57.06 90 TYR A CA 1
ATOM 716 C C . TYR A 1 90 ? 5.340 11.468 61.521 1.00 57.06 90 TYR A C 1
ATOM 718 O O . TYR A 1 90 ? 6.439 10.886 61.350 1.00 57.06 90 TYR A O 1
#